Protein AF-A0A7J8LBF8-F1 (afdb_monomer_lite)

Radius of gyration: 20.51 Å; chains: 1; bounding box: 46×30×56 Å

InterPro domains:
  IPR002020 Citrate synthase [PTHR23118] (1-91)
  IPR036969 Citrate synthase superfamily [SSF48256] (2-89)

Secondary structure (DSSP, 8-state):
-HHHHHHHHHHHTT-TT----HHHHHHHHHHHHHHHTSSS-HHHHHHHHHTTHHHHHHHHHHHHHHHHHHHHHHHTTPPPP---STTS----

Foldseek 3Di:
DVVLVVVQVVVVVVPVPSHCDPLNVVVVVVLCCQVVVVPDDPVVSVVCVVVPVVVVVVCVVVVVVVVVVVVVCVVVVPDDDDDDPVPDDDDD

Structure (mmCIF, N/CA/C/O backbone):
data_AF-A0A7J8LBF8-F1
#
_entry.id   AF-A0A7J8LBF8-F1
#
loop_
_atom_site.group_PDB
_atom_site.id
_atom_site.type_symbol
_atom_site.label_atom_id
_atom_site.label_alt_id
_atom_site.label_comp_id
_atom_site.label_asym_id
_atom_site.label_entity_id
_atom_site.label_seq_id
_atom_site.pdbx_PDB_ins_code
_atom_site.Cartn_x
_atom_site.Cartn_y
_atom_site.Cartn_z
_atom_site.occupancy
_atom_site.B_iso_or_equiv
_atom_site.auth_seq_id
_atom_site.auth_comp_id
_atom_site.auth_asym_id
_atom_site.auth_atom_id
_atom_site.pdbx_PDB_model_num
ATOM 1 N N . MET A 1 1 ? -8.504 -7.444 12.955 1.00 92.25 1 MET A N 1
ATOM 2 C CA . MET A 1 1 ? -8.649 -8.384 11.814 1.00 92.25 1 MET A CA 1
ATOM 3 C C . MET A 1 1 ? -10.062 -8.893 11.618 1.00 92.25 1 MET A C 1
ATOM 5 O O . MET A 1 1 ? -10.535 -8.867 10.490 1.00 92.25 1 MET A O 1
ATOM 9 N N . GLU A 1 2 ? -10.759 -9.331 12.668 1.00 95.88 2 GLU A N 1
ATOM 10 C CA . GLU A 1 2 ? -12.128 -9.865 12.542 1.00 95.88 2 GLU A CA 1
ATOM 11 C C . GLU A 1 2 ? -13.079 -8.895 11.828 1.00 95.88 2 GLU A C 1
ATOM 13 O O . GLU A 1 2 ? -13.788 -9.282 10.901 1.00 95.88 2 GLU A O 1
ATOM 18 N N . TYR A 1 3 ? -13.019 -7.610 12.190 1.00 96.88 3 TYR A N 1
ATOM 19 C CA . TYR A 1 3 ? -13.793 -6.563 11.525 1.00 96.88 3 TYR A CA 1
ATOM 20 C C . TYR A 1 3 ? -13.458 -6.438 10.028 1.00 96.88 3 TYR A C 1
ATOM 22 O O . TYR A 1 3 ? -14.358 -6.337 9.200 1.00 96.88 3 TYR A O 1
ATOM 30 N N . ALA A 1 4 ? -12.175 -6.504 9.658 1.00 97.25 4 ALA A N 1
ATOM 31 C CA . ALA A 1 4 ? -11.749 -6.410 8.262 1.00 97.25 4 ALA A CA 1
ATOM 32 C C . ALA A 1 4 ? -12.276 -7.583 7.415 1.00 97.25 4 ALA A C 1
ATOM 34 O O . ALA A 1 4 ? -12.735 -7.368 6.296 1.00 97.25 4 ALA A O 1
ATOM 35 N N . VAL A 1 5 ? -12.295 -8.802 7.967 1.00 97.06 5 VAL A N 1
ATOM 36 C CA . VAL A 1 5 ? -12.846 -9.997 7.295 1.00 97.06 5 VAL A CA 1
ATOM 37 C C . VAL A 1 5 ? -14.368 -9.909 7.134 1.00 97.06 5 VAL A C 1
ATOM 39 O O . VAL A 1 5 ? -14.919 -10.323 6.112 1.00 97.06 5 VAL A O 1
ATOM 42 N N . GLN A 1 6 ? -15.076 -9.333 8.109 1.00 97.88 6 GLN A N 1
ATOM 43 C CA . GLN A 1 6 ? -16.514 -9.074 7.975 1.00 97.88 6 GLN A CA 1
ATOM 44 C C . GLN A 1 6 ? -16.799 -8.061 6.858 1.00 97.88 6 GLN A C 1
ATOM 46 O O . GLN A 1 6 ? -17.713 -8.268 6.056 1.00 97.88 6 GLN A O 1
ATOM 51 N N . VAL A 1 7 ? -15.994 -6.996 6.767 1.00 97.81 7 VAL A N 1
ATOM 52 C CA . VAL A 1 7 ? -16.086 -6.014 5.678 1.00 97.81 7 VAL A CA 1
ATOM 53 C C . VAL A 1 7 ? -15.798 -6.672 4.331 1.00 97.81 7 VAL A C 1
ATOM 55 O O . VAL A 1 7 ? -16.573 -6.467 3.403 1.00 97.81 7 VAL A O 1
ATOM 58 N N . GLU A 1 8 ? -14.764 -7.510 4.232 1.00 97.75 8 GLU A N 1
ATOM 59 C CA . GLU A 1 8 ? -14.461 -8.275 3.016 1.00 97.75 8 GLU A CA 1
ATOM 60 C C . GLU A 1 8 ? -15.631 -9.177 2.600 1.00 97.75 8 GLU A C 1
ATOM 62 O O . GLU A 1 8 ? -16.049 -9.185 1.444 1.00 97.75 8 GLU A O 1
ATOM 67 N N . THR A 1 9 ? -16.223 -9.904 3.550 1.00 97.81 9 THR A N 1
ATOM 68 C CA . THR A 1 9 ? -17.389 -10.762 3.286 1.00 97.81 9 THR A CA 1
ATOM 69 C C . THR A 1 9 ? -18.540 -9.948 2.689 1.00 97.81 9 THR A C 1
ATOM 71 O O . THR A 1 9 ? -19.203 -10.378 1.741 1.00 97.81 9 THR A O 1
ATOM 74 N N . TYR A 1 10 ? -18.762 -8.738 3.206 1.00 98.00 10 TYR A N 1
ATOM 75 C CA . TYR A 1 10 ? -19.755 -7.822 2.662 1.00 98.00 10 TYR A CA 1
ATOM 76 C C . TYR A 1 10 ? -19.368 -7.282 1.277 1.00 98.00 10 TYR A C 1
ATOM 78 O O . TYR A 1 10 ? -20.216 -7.263 0.382 1.00 98.00 10 TYR A O 1
ATOM 86 N N . THR A 1 11 ? -18.122 -6.861 1.048 1.00 98.00 11 THR A N 1
ATOM 87 C CA . THR A 1 11 ? -17.693 -6.312 -0.252 1.00 98.00 11 THR A CA 1
ATOM 88 C C . THR A 1 11 ? -17.706 -7.364 -1.355 1.00 98.00 11 THR A C 1
ATOM 90 O O . THR A 1 11 ? -18.110 -7.059 -2.479 1.00 98.00 11 THR A O 1
ATOM 93 N N . LEU A 1 12 ? -17.393 -8.619 -1.030 1.00 98.00 12 LEU A N 1
ATOM 94 C CA . LEU A 1 12 ? -17.496 -9.750 -1.951 1.00 98.00 12 LEU A CA 1
ATOM 95 C C . LEU A 1 12 ? -18.936 -10.037 -2.394 1.00 98.00 12 LEU A C 1
ATOM 97 O O . LEU A 1 12 ? -19.140 -10.502 -3.512 1.00 98.00 12 LEU A O 1
ATOM 101 N N . SER A 1 13 ? -19.948 -9.671 -1.596 1.00 98.06 13 SER A N 1
ATOM 102 C CA . SER A 1 13 ? -21.352 -9.719 -2.042 1.00 98.06 13 SER A CA 1
ATOM 103 C C . SER A 1 13 ? -21.672 -8.722 -3.167 1.00 98.06 13 SER A C 1
ATOM 105 O O . SER A 1 13 ? -22.702 -8.849 -3.830 1.00 98.06 13 SER A O 1
ATOM 107 N N . LYS A 1 14 ? -20.817 -7.708 -3.374 1.00 97.81 14 LYS A N 1
ATOM 108 C CA . LYS A 1 14 ? -20.970 -6.679 -4.412 1.00 97.81 14 LYS A CA 1
ATOM 109 C C . LYS A 1 14 ? -20.154 -7.006 -5.655 1.00 97.81 14 LYS A C 1
ATOM 111 O O . LYS A 1 14 ? -20.672 -6.873 -6.760 1.00 97.81 14 LYS A O 1
ATOM 116 N N . ALA A 1 15 ? -18.899 -7.414 -5.479 1.00 97.62 15 ALA A N 1
ATOM 117 C CA . ALA A 1 15 ? -18.048 -7.873 -6.568 1.00 97.62 15 ALA A CA 1
ATOM 118 C C . ALA A 1 15 ? -16.894 -8.746 -6.057 1.00 97.62 15 ALA A C 1
ATOM 120 O O . ALA A 1 15 ? -16.249 -8.431 -5.058 1.00 97.62 15 ALA A O 1
ATOM 121 N N . ASN A 1 16 ? -16.585 -9.808 -6.804 1.00 95.94 16 ASN A N 1
ATOM 122 C CA . ASN A 1 16 ? -15.600 -10.825 -6.413 1.00 95.94 16 ASN A CA 1
ATOM 123 C C . ASN A 1 16 ? -14.152 -10.310 -6.332 1.00 95.94 16 ASN A C 1
ATOM 125 O O . ASN A 1 16 ? -13.295 -10.981 -5.769 1.00 95.94 16 ASN A O 1
ATOM 129 N N . ASN A 1 17 ? -13.853 -9.154 -6.927 1.00 96.12 17 ASN A N 1
ATOM 130 C CA . ASN A 1 17 ? -12.521 -8.549 -6.920 1.00 96.12 17 ASN A CA 1
ATOM 131 C C . ASN A 1 17 ? -12.299 -7.577 -5.751 1.00 96.12 17 ASN A C 1
ATOM 133 O O . ASN A 1 17 ? -11.192 -7.067 -5.599 1.00 96.12 17 ASN A O 1
ATOM 137 N N . LEU A 1 18 ? -13.320 -7.311 -4.931 1.00 96.88 18 LEU A N 1
ATOM 138 C CA . LEU A 1 18 ? -13.225 -6.438 -3.758 1.00 96.88 18 LEU A CA 1
ATOM 139 C C . LEU A 1 18 ? -12.762 -7.223 -2.523 1.00 96.88 18 LEU A C 1
ATOM 141 O O . LEU A 1 18 ? -13.410 -7.191 -1.476 1.00 96.88 18 LEU A O 1
ATOM 145 N N . VAL A 1 19 ? -11.660 -7.952 -2.685 1.00 97.31 19 VAL A N 1
ATOM 146 C CA . VAL A 1 19 ? -10.980 -8.702 -1.620 1.00 97.31 19 VAL A CA 1
ATOM 147 C C . VAL A 1 19 ? -10.186 -7.764 -0.711 1.00 97.31 19 VAL A C 1
ATOM 149 O O . VAL A 1 19 ? -9.768 -6.678 -1.128 1.00 97.31 19 VAL A O 1
ATOM 152 N N . LEU A 1 20 ? -9.918 -8.201 0.518 1.00 97.44 20 LEU A N 1
ATOM 153 C CA . LEU A 1 20 ? -8.965 -7.549 1.406 1.00 97.44 20 LEU A CA 1
ATOM 154 C C . LEU A 1 20 ? -7.558 -7.722 0.824 1.00 97.44 20 LEU A C 1
ATOM 156 O O . LEU A 1 20 ? -6.986 -8.812 0.823 1.00 97.44 20 LEU A O 1
ATOM 160 N N . ASN A 1 21 ? -6.999 -6.637 0.294 1.00 97.19 21 ASN A N 1
ATOM 161 C CA . ASN A 1 21 ? -5.656 -6.666 -0.271 1.00 97.19 21 ASN A CA 1
ATOM 162 C C . ASN A 1 21 ? -4.577 -6.783 0.824 1.00 97.19 21 ASN A C 1
ATOM 164 O O . ASN A 1 21 ? -4.835 -6.648 2.023 1.00 97.19 21 ASN A O 1
ATOM 168 N N . VAL A 1 22 ? -3.338 -7.025 0.393 1.00 95.81 22 VAL A N 1
ATOM 169 C CA . VAL A 1 22 ? -2.203 -7.201 1.307 1.00 95.81 22 VAL A CA 1
ATOM 170 C C . VAL A 1 22 ? -1.939 -5.959 2.163 1.00 95.81 22 VAL A C 1
ATOM 172 O O . VAL A 1 22 ? -1.629 -6.101 3.341 1.00 95.81 22 VAL A O 1
ATOM 175 N N . ASP A 1 23 ? -2.126 -4.755 1.618 1.00 95.25 23 ASP A N 1
ATOM 176 C CA . ASP A 1 23 ? -1.934 -3.503 2.357 1.00 95.25 23 ASP A CA 1
ATOM 177 C C . ASP A 1 23 ? -2.955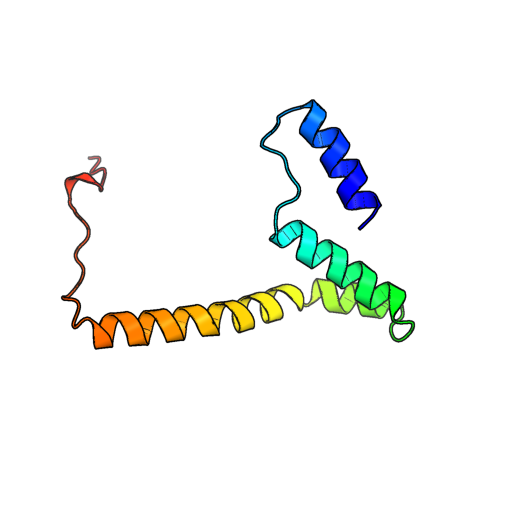 -3.367 3.497 1.00 95.25 23 ASP A C 1
ATOM 179 O O . ASP A 1 23 ? -2.595 -3.087 4.642 1.00 95.25 23 ASP A O 1
ATOM 183 N N . GLY A 1 24 ? -4.230 -3.642 3.207 1.00 95.38 24 GLY A N 1
ATOM 184 C CA . GLY A 1 24 ? -5.315 -3.633 4.184 1.00 95.38 24 GLY A CA 1
ATOM 185 C C . GLY A 1 24 ? -5.155 -4.715 5.250 1.00 95.38 24 GLY A C 1
ATOM 186 O O . GLY A 1 24 ? -5.418 -4.460 6.429 1.00 95.38 24 GLY A O 1
ATOM 187 N N . ALA A 1 25 ? -4.672 -5.900 4.865 1.00 96.50 25 ALA A N 1
ATOM 188 C CA . ALA A 1 25 ? -4.358 -6.978 5.796 1.00 96.50 25 ALA A CA 1
ATOM 189 C C . ALA A 1 25 ? -3.194 -6.608 6.729 1.00 96.50 25 ALA A C 1
ATOM 191 O O . ALA A 1 25 ? -3.320 -6.767 7.942 1.00 96.50 25 ALA A O 1
ATOM 192 N N . ILE A 1 26 ? -2.091 -6.067 6.192 1.00 95.69 26 ILE A N 1
ATOM 193 C CA . ILE A 1 26 ? -0.939 -5.616 6.988 1.00 95.69 26 ILE A CA 1
ATOM 194 C C . ILE A 1 26 ? -1.374 -4.535 7.975 1.00 95.69 26 ILE A C 1
ATOM 196 O O . ILE A 1 26 ? -1.093 -4.670 9.162 1.00 95.69 26 ILE A O 1
ATOM 200 N N . GLY A 1 27 ? -2.092 -3.503 7.521 1.00 95.19 27 GLY A N 1
ATOM 201 C CA . GLY A 1 27 ? -2.551 -2.423 8.398 1.00 95.19 27 GLY A CA 1
ATOM 202 C C . GLY A 1 27 ? -3.448 -2.930 9.529 1.00 95.19 27 GLY A C 1
ATOM 203 O O . GLY A 1 27 ? -3.222 -2.610 10.694 1.00 95.19 27 GLY A O 1
ATOM 204 N N . SER A 1 28 ? -4.415 -3.789 9.203 1.00 95.94 28 SER A N 1
ATOM 205 C CA . SER A 1 28 ? -5.338 -4.364 10.189 1.00 95.94 28 SER A CA 1
ATOM 206 C C . SER A 1 28 ? -4.634 -5.278 11.201 1.00 95.94 28 SER A C 1
ATOM 208 O O . SER A 1 28 ? -4.938 -5.217 12.390 1.00 95.94 28 SER A O 1
ATOM 210 N N . LEU A 1 29 ? -3.674 -6.100 10.761 1.00 96.12 29 LEU A N 1
ATOM 211 C CA . LEU A 1 29 ? -2.868 -6.954 11.643 1.00 96.12 29 LEU A CA 1
ATOM 212 C C . LEU A 1 29 ? -1.932 -6.142 12.541 1.00 96.12 29 LEU A C 1
ATOM 214 O O . LEU A 1 29 ? -1.723 -6.510 13.692 1.00 96.12 29 LEU A O 1
ATOM 218 N N . PHE A 1 30 ? -1.358 -5.051 12.033 1.00 94.69 30 PHE A N 1
ATOM 219 C CA . PHE A 1 30 ? -0.449 -4.216 12.817 1.00 94.69 30 PHE A CA 1
ATOM 220 C C . PHE A 1 30 ? -1.186 -3.484 13.942 1.00 94.69 30 PHE A C 1
ATOM 222 O O . PHE A 1 30 ? -0.670 -3.387 15.052 1.00 94.69 30 PHE A O 1
ATOM 229 N N . LEU A 1 31 ? -2.413 -3.022 13.682 1.00 94.06 31 LEU A N 1
ATOM 230 C CA . LEU A 1 31 ? -3.281 -2.456 14.715 1.00 94.06 31 LEU A CA 1
ATOM 231 C C . LEU A 1 31 ? -3.641 -3.496 15.781 1.00 94.06 31 LEU A C 1
ATOM 233 O O . LEU A 1 31 ? -3.515 -3.211 16.971 1.00 94.06 31 LEU A O 1
ATOM 237 N N . ASP A 1 32 ? -4.021 -4.709 15.365 1.00 95.19 32 ASP A N 1
ATOM 238 C CA . ASP A 1 32 ? -4.282 -5.814 16.294 1.00 95.19 32 ASP A CA 1
ATOM 239 C C . ASP A 1 32 ? -3.038 -6.153 17.132 1.00 95.19 32 ASP A C 1
ATOM 241 O O . ASP A 1 32 ? -3.157 -6.410 18.327 1.00 95.19 32 ASP A O 1
ATOM 245 N N . LEU A 1 33 ? -1.843 -6.130 16.530 1.00 94.56 33 LEU A N 1
ATOM 246 C CA . LEU A 1 33 ? -0.577 -6.370 17.223 1.00 94.56 33 LEU A CA 1
ATOM 247 C C . LEU A 1 33 ? -0.315 -5.305 18.292 1.00 94.56 33 LEU A C 1
ATOM 249 O O . LEU A 1 33 ? 0.009 -5.647 19.427 1.00 94.56 33 LEU A O 1
ATOM 253 N N . LEU A 1 34 ? -0.458 -4.024 17.946 1.00 93.88 34 LEU A N 1
ATOM 254 C CA . LEU A 1 34 ? -0.241 -2.921 18.882 1.00 93.88 34 LEU A CA 1
ATOM 255 C C . LEU A 1 34 ? -1.236 -2.989 20.046 1.00 93.88 34 LEU A C 1
ATOM 257 O O . LEU A 1 34 ? -0.818 -2.965 21.204 1.00 93.88 34 LEU A O 1
ATOM 261 N N . ALA A 1 35 ? -2.525 -3.167 19.750 1.00 92.88 35 ALA A N 1
ATOM 262 C CA . ALA A 1 35 ? -3.576 -3.266 20.759 1.00 92.88 35 ALA A CA 1
ATOM 263 C C . ALA A 1 35 ? -3.459 -4.539 21.618 1.00 92.88 35 ALA A C 1
ATOM 265 O O . ALA A 1 35 ? -3.669 -4.497 22.828 1.00 92.88 35 ALA A O 1
ATOM 266 N N . GLY A 1 36 ? -3.093 -5.668 21.007 1.00 93.12 36 GLY A N 1
ATOM 267 C CA . GLY A 1 36 ? -2.939 -6.962 21.672 1.00 93.12 36 GLY A CA 1
ATOM 268 C C . GLY A 1 36 ? -1.642 -7.112 22.469 1.00 93.12 36 GLY A C 1
ATOM 269 O O . GLY A 1 36 ? -1.558 -7.990 23.324 1.00 93.12 36 GLY A O 1
ATOM 270 N N . SER A 1 37 ? -0.640 -6.259 22.230 1.00 92.69 37 SER A N 1
ATOM 271 C CA . SER A 1 37 ? 0.646 -6.305 22.941 1.00 92.69 37 SER A CA 1
ATOM 272 C C . SER A 1 37 ? 0.539 -5.950 24.428 1.00 92.69 37 SER A C 1
ATOM 274 O O . SER A 1 37 ? 1.402 -6.337 25.212 1.00 92.69 37 SER A O 1
ATOM 276 N N . GLY A 1 38 ? -0.485 -5.180 24.819 1.00 91.00 38 GLY A N 1
ATOM 277 C CA . GLY A 1 38 ? -0.622 -4.623 26.169 1.00 91.00 38 GLY A CA 1
ATOM 278 C C . GLY A 1 38 ? 0.467 -3.612 26.555 1.00 91.00 38 GLY A C 1
ATOM 279 O O . GLY A 1 38 ? 0.515 -3.190 27.707 1.00 91.00 38 GLY A O 1
ATOM 280 N N . MET A 1 39 ? 1.343 -3.232 25.617 1.00 93.94 39 MET A N 1
ATOM 281 C CA . MET A 1 39 ? 2.469 -2.322 25.852 1.00 93.94 39 MET A CA 1
ATOM 282 C C . MET A 1 39 ? 2.134 -0.854 25.575 1.00 93.94 39 MET A C 1
ATOM 284 O O . MET A 1 39 ? 2.874 0.018 26.017 1.00 93.94 39 MET A O 1
ATOM 288 N N . PHE A 1 40 ? 1.044 -0.592 24.851 1.00 94.25 40 PHE A N 1
ATOM 289 C CA . PHE A 1 40 ? 0.652 0.742 24.405 1.00 94.25 40 PHE A CA 1
ATOM 290 C C . PHE A 1 40 ? -0.777 1.056 24.848 1.00 94.25 40 PHE A C 1
ATOM 292 O O . PHE A 1 40 ? -1.675 0.213 24.771 1.00 94.25 40 PHE A O 1
ATOM 299 N N . SER A 1 41 ? -0.993 2.286 25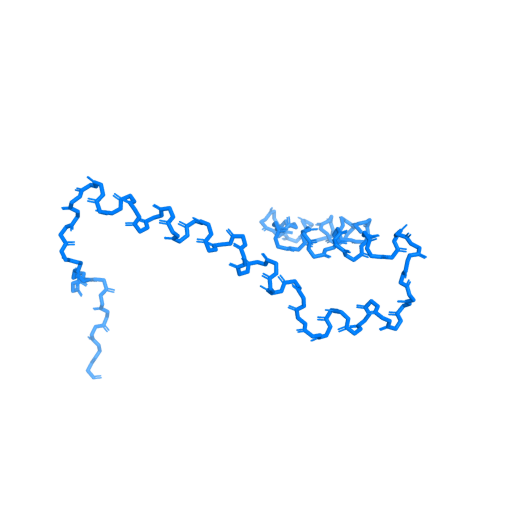.295 1.00 95.31 41 SER A N 1
ATOM 300 C CA . SER A 1 41 ? -2.317 2.871 25.472 1.00 95.31 41 SER A CA 1
ATOM 301 C C . SER A 1 41 ? -2.968 3.158 24.120 1.00 95.31 41 SER A C 1
ATOM 303 O O . SER A 1 41 ? -2.306 3.260 23.089 1.00 95.31 41 SER A O 1
ATOM 305 N N . LYS A 1 42 ? -4.291 3.334 24.114 1.00 93.69 42 LYS A N 1
ATOM 306 C CA . LYS A 1 42 ? -5.021 3.653 22.882 1.00 93.69 42 LYS A CA 1
ATOM 307 C C . LYS A 1 42 ? -4.520 4.952 22.237 1.00 93.69 42 LYS A C 1
ATOM 309 O O . LYS A 1 42 ? -4.365 5.000 21.026 1.00 93.69 42 LYS A O 1
ATOM 314 N N . GLN A 1 43 ? -4.227 5.962 23.054 1.00 95.69 43 GLN A N 1
ATOM 315 C CA . GLN A 1 43 ? -3.706 7.251 22.608 1.00 95.69 43 GLN A CA 1
ATOM 316 C C . GLN A 1 43 ? -2.344 7.104 21.920 1.00 95.69 43 GLN A C 1
ATOM 318 O O . GLN A 1 43 ? -2.154 7.652 20.842 1.00 95.69 43 GLN A O 1
ATOM 323 N N . GLU A 1 44 ? -1.429 6.312 22.487 1.00 95.12 44 GLU A N 1
ATOM 324 C CA . GLU A 1 44 ? -0.121 6.051 21.867 1.00 95.12 44 GLU A CA 1
ATOM 325 C C . GLU A 1 44 ? -0.258 5.301 20.537 1.00 95.12 44 GLU A C 1
ATOM 327 O O . GLU A 1 44 ? 0.466 5.585 19.587 1.00 95.12 44 GLU A O 1
ATOM 332 N N . ILE A 1 45 ? -1.196 4.353 20.443 1.00 95.06 45 ILE A N 1
ATOM 333 C CA . ILE A 1 45 ? -1.468 3.638 19.188 1.00 95.06 45 ILE A CA 1
ATOM 334 C C . ILE A 1 45 ? -1.989 4.609 18.124 1.00 95.06 45 ILE A C 1
ATOM 336 O O . ILE A 1 45 ? -1.505 4.576 16.992 1.00 95.06 45 ILE A O 1
ATOM 340 N N . ASP A 1 46 ? -2.938 5.475 18.482 1.00 94.75 46 ASP A N 1
ATOM 341 C CA . ASP A 1 46 ? -3.488 6.485 17.574 1.00 94.75 46 ASP A CA 1
ATOM 342 C C . ASP A 1 46 ? -2.379 7.443 17.085 1.00 94.75 46 ASP A C 1
ATOM 344 O O . ASP A 1 46 ? -2.264 7.681 15.882 1.00 94.75 46 ASP A O 1
ATOM 348 N N . GLU A 1 47 ? -1.487 7.891 17.978 1.00 96.06 47 GLU A N 1
ATOM 349 C CA . GLU A 1 47 ? -0.319 8.713 17.624 1.00 96.06 47 GLU A CA 1
ATOM 350 C C . GLU A 1 47 ? 0.650 7.983 16.677 1.00 96.06 47 GLU A C 1
ATOM 352 O O . GLU A 1 47 ? 1.075 8.555 15.673 1.00 96.06 47 GLU A O 1
ATOM 357 N N . ILE A 1 48 ? 0.981 6.709 16.938 1.00 93.19 48 ILE A N 1
ATOM 358 C CA . ILE A 1 48 ? 1.857 5.886 16.076 1.00 93.19 48 ILE A CA 1
ATOM 359 C C . ILE A 1 48 ? 1.291 5.777 14.652 1.00 93.19 48 ILE A C 1
ATOM 361 O O . ILE A 1 48 ? 2.037 5.797 13.664 1.00 93.19 48 ILE A O 1
ATOM 365 N N . VAL A 1 49 ? -0.027 5.641 14.533 1.00 93.12 49 VAL A N 1
ATOM 366 C CA . VAL A 1 49 ? -0.707 5.575 13.237 1.00 93.12 49 VAL A CA 1
ATOM 367 C C . VAL A 1 49 ? -0.677 6.940 12.552 1.00 93.12 49 VAL A C 1
ATOM 369 O O . VAL A 1 49 ? -0.342 7.009 11.367 1.00 93.12 49 VAL A O 1
ATOM 372 N N . GLU A 1 50 ? -0.960 8.018 13.284 1.00 94.75 50 GLU A N 1
ATOM 373 C CA . GLU A 1 50 ? -1.016 9.386 12.759 1.00 94.75 50 GLU A CA 1
ATOM 374 C C . GLU A 1 50 ? 0.336 9.873 12.223 1.00 94.75 50 GLU A C 1
ATOM 376 O O . GLU A 1 50 ? 0.397 10.444 11.133 1.00 94.75 50 GLU A O 1
ATOM 381 N N . ILE A 1 51 ? 1.444 9.568 12.909 1.00 95.19 51 ILE A N 1
ATOM 382 C CA . ILE A 1 51 ? 2.793 9.912 12.423 1.00 95.19 51 ILE A CA 1
ATOM 383 C C . ILE A 1 51 ? 3.193 9.134 11.157 1.00 95.19 51 ILE A C 1
ATOM 385 O O . ILE A 1 51 ? 4.235 9.408 10.559 1.00 95.19 51 ILE A O 1
ATOM 389 N N . GLY A 1 52 ? 2.393 8.150 10.737 1.00 92.06 52 GLY A N 1
ATOM 390 C CA . GLY A 1 52 ? 2.618 7.385 9.517 1.00 92.06 52 GLY A CA 1
ATOM 391 C C . GLY A 1 52 ? 3.647 6.268 9.671 1.00 92.06 52 GLY A C 1
ATOM 392 O O . GLY A 1 52 ? 4.361 5.964 8.714 1.00 92.06 52 GLY A O 1
ATOM 393 N N . TYR A 1 53 ? 3.728 5.620 10.837 1.00 92.25 53 TYR A N 1
ATOM 394 C CA . TYR A 1 53 ? 4.681 4.528 11.083 1.00 92.25 53 TYR A CA 1
ATOM 395 C C . TYR A 1 53 ? 4.592 3.398 10.037 1.00 92.25 53 TYR A C 1
ATOM 397 O O . TYR A 1 53 ? 5.616 2.898 9.563 1.00 92.25 53 TYR A O 1
ATOM 405 N N . LEU A 1 54 ? 3.377 3.048 9.595 1.00 91.94 54 LEU A N 1
ATOM 406 C CA . LEU A 1 54 ? 3.159 2.043 8.543 1.00 91.94 54 LEU A CA 1
ATOM 407 C C . LEU A 1 54 ? 3.771 2.441 7.190 1.00 91.94 54 LEU A C 1
ATOM 409 O O . LEU A 1 54 ? 4.247 1.571 6.458 1.00 91.94 54 LEU A O 1
ATOM 413 N N . ASN A 1 55 ? 3.848 3.740 6.882 1.00 94.25 55 ASN A N 1
ATOM 414 C CA . ASN A 1 55 ? 4.540 4.217 5.682 1.00 94.25 55 ASN A CA 1
ATOM 415 C C . ASN A 1 55 ? 6.044 3.936 5.784 1.00 94.25 55 ASN A C 1
ATOM 417 O O . ASN A 1 55 ? 6.653 3.472 4.822 1.00 94.25 55 ASN A O 1
ATOM 421 N N . GLY A 1 56 ? 6.638 4.158 6.961 1.00 93.88 56 GLY A N 1
ATOM 422 C CA . GLY A 1 56 ? 8.045 3.847 7.225 1.00 93.88 56 GLY A CA 1
ATOM 423 C C . GLY A 1 56 ? 8.356 2.358 7.056 1.00 93.88 56 GLY A C 1
ATOM 424 O O . GLY A 1 56 ? 9.332 2.000 6.392 1.00 93.88 56 GLY A O 1
ATOM 425 N N . LEU A 1 57 ? 7.484 1.489 7.578 1.00 93.50 57 LEU A N 1
ATOM 426 C CA . LEU A 1 57 ? 7.596 0.040 7.403 1.00 93.50 57 LEU A CA 1
ATOM 427 C C . LEU A 1 57 ? 7.573 -0.357 5.918 1.00 93.50 57 LEU A C 1
ATOM 429 O O . LEU A 1 57 ? 8.421 -1.130 5.464 1.00 93.50 57 LEU A O 1
ATOM 433 N N . PHE A 1 58 ? 6.640 0.205 5.146 1.00 95.19 58 PHE A N 1
ATOM 434 C CA . PHE A 1 58 ? 6.533 -0.061 3.713 1.00 95.19 58 PHE A CA 1
ATOM 435 C C . PHE A 1 58 ? 7.769 0.419 2.940 1.00 95.19 58 PHE A C 1
ATOM 437 O O . PHE A 1 58 ? 8.327 -0.333 2.138 1.00 95.19 58 PHE A O 1
ATOM 444 N N . VAL A 1 59 ? 8.245 1.639 3.206 1.00 97.25 59 VAL A N 1
A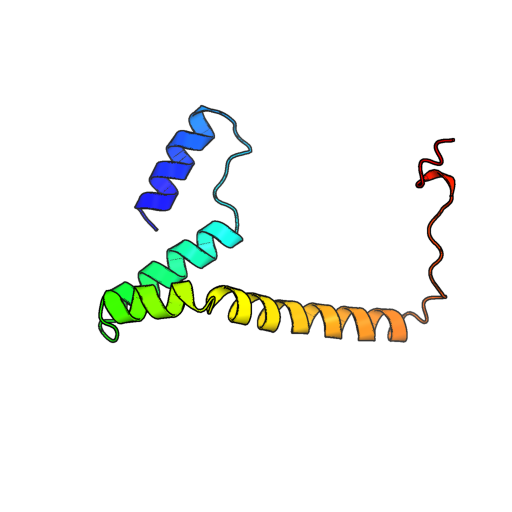TOM 445 C CA . VAL A 1 59 ? 9.447 2.203 2.567 1.00 97.25 59 VAL A CA 1
ATOM 446 C C . VAL A 1 59 ? 10.669 1.324 2.827 1.00 97.25 59 VAL A C 1
ATOM 448 O O . VAL A 1 59 ? 11.418 1.026 1.892 1.00 97.25 59 VAL A O 1
ATOM 451 N N . LEU A 1 60 ? 10.852 0.854 4.063 1.00 96.88 60 LEU A N 1
ATOM 452 C CA . LEU A 1 60 ? 11.960 -0.030 4.423 1.00 96.88 60 LEU A CA 1
ATOM 453 C C . LEU A 1 60 ? 11.901 -1.348 3.638 1.00 96.88 60 LEU A C 1
ATOM 455 O O . LEU A 1 60 ? 12.874 -1.725 2.984 1.00 96.88 60 LEU A O 1
ATOM 459 N N . ALA A 1 61 ? 10.749 -2.021 3.652 1.00 95.50 61 ALA A N 1
ATOM 460 C CA . ALA A 1 61 ? 10.571 -3.295 2.960 1.00 95.50 61 ALA A CA 1
ATOM 461 C C . ALA A 1 61 ? 10.772 -3.157 1.440 1.00 95.50 61 ALA A C 1
ATOM 463 O O . ALA A 1 61 ? 11.474 -3.957 0.816 1.00 95.50 61 ALA A O 1
ATOM 464 N N . ARG A 1 62 ? 10.206 -2.112 0.822 1.00 97.00 62 ARG A N 1
ATOM 465 C CA . ARG A 1 62 ? 10.333 -1.869 -0.624 1.00 97.00 62 ARG A CA 1
ATOM 466 C C . ARG A 1 62 ? 11.747 -1.477 -1.039 1.00 97.00 62 ARG A C 1
ATOM 468 O O . ARG A 1 62 ? 12.154 -1.832 -2.145 1.00 97.00 62 ARG A O 1
ATOM 475 N N . SER A 1 63 ? 12.516 -0.831 -0.162 1.00 98.31 63 SER A N 1
ATOM 476 C CA . SER A 1 63 ? 13.916 -0.474 -0.431 1.00 98.31 63 SER A CA 1
ATOM 477 C C . SER A 1 63 ? 14.787 -1.698 -0.718 1.00 98.31 63 SER A C 1
ATOM 479 O O . SER A 1 63 ? 15.634 -1.641 -1.606 1.00 98.31 63 SER A O 1
ATOM 481 N N . ILE A 1 64 ? 14.525 -2.836 -0.064 1.00 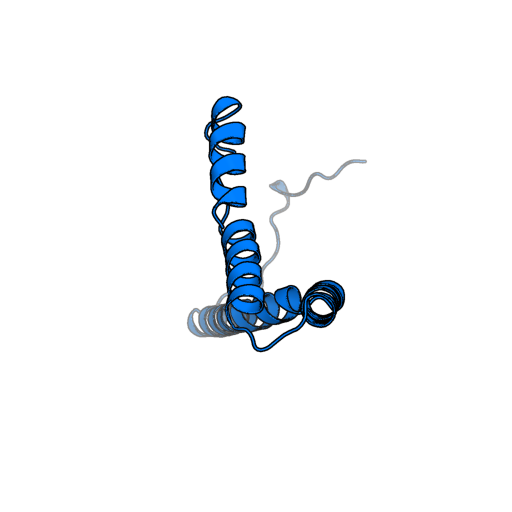98.31 64 ILE A N 1
ATOM 482 C CA . ILE A 1 64 ? 15.216 -4.106 -0.349 1.00 98.31 64 ILE A CA 1
ATOM 483 C C . ILE A 1 64 ? 15.009 -4.512 -1.816 1.00 98.31 64 ILE A C 1
ATOM 485 O O . ILE A 1 64 ? 15.968 -4.824 -2.524 1.00 98.31 64 ILE A O 1
ATOM 489 N N . GLY A 1 65 ? 13.765 -4.449 -2.299 1.00 97.81 65 GLY A N 1
ATOM 490 C CA . GLY A 1 65 ? 13.429 -4.752 -3.691 1.00 97.81 65 GLY A CA 1
ATOM 491 C C . GLY A 1 65 ? 14.032 -3.754 -4.683 1.00 97.81 65 GLY A C 1
ATOM 492 O O . GLY A 1 65 ? 14.553 -4.163 -5.718 1.00 97.81 65 GLY A O 1
ATOM 493 N N . LEU A 1 66 ? 14.022 -2.456 -4.361 1.00 98.50 66 LEU A N 1
ATOM 494 C CA . LEU A 1 66 ? 14.635 -1.410 -5.194 1.00 98.50 66 LEU A CA 1
ATOM 495 C C . LEU A 1 66 ? 16.149 -1.617 -5.353 1.00 98.50 66 LEU A C 1
ATOM 497 O O . LEU A 1 66 ? 16.677 -1.530 -6.466 1.00 98.50 66 LEU A O 1
ATOM 501 N N . ILE A 1 67 ? 16.845 -1.944 -4.262 1.00 98.56 67 ILE A N 1
ATOM 502 C CA . ILE A 1 67 ? 18.274 -2.283 -4.284 1.00 98.56 67 ILE A CA 1
ATOM 503 C C . ILE A 1 67 ? 18.503 -3.545 -5.125 1.00 98.56 67 ILE A C 1
ATOM 505 O O . ILE A 1 67 ? 19.374 -3.553 -5.997 1.00 98.56 67 ILE A O 1
ATOM 509 N N . GLY A 1 68 ? 17.684 -4.581 -4.923 1.00 98.50 68 GLY A N 1
ATOM 510 C CA . GLY A 1 68 ? 17.732 -5.819 -5.702 1.00 98.50 68 GLY A CA 1
ATOM 511 C C . GLY A 1 68 ? 17.592 -5.576 -7.206 1.00 98.50 68 GLY A C 1
ATOM 512 O O . GLY A 1 68 ? 18.451 -6.004 -7.976 1.00 98.50 68 GLY A O 1
ATOM 513 N N . HIS A 1 69 ? 16.575 -4.820 -7.629 1.00 98.44 69 HIS A N 1
ATOM 514 C CA . HIS A 1 69 ? 16.389 -4.453 -9.035 1.00 98.44 69 HIS A CA 1
ATOM 515 C C . HIS A 1 69 ? 17.563 -3.637 -9.578 1.00 98.44 69 HIS A C 1
ATOM 517 O O . HIS A 1 69 ? 18.008 -3.882 -10.695 1.00 98.44 69 HIS A O 1
ATOM 523 N N . THR A 1 70 ? 18.123 -2.720 -8.788 1.00 98.19 70 THR A N 1
ATOM 524 C CA . THR A 1 70 ? 19.293 -1.934 -9.204 1.00 98.19 70 THR A CA 1
ATOM 525 C C . THR A 1 70 ? 20.494 -2.832 -9.515 1.00 98.19 70 THR A C 1
ATOM 527 O O . THR A 1 70 ? 21.162 -2.650 -10.536 1.00 98.19 70 THR A O 1
ATOM 530 N N . PHE A 1 71 ? 20.776 -3.825 -8.668 1.00 98.38 71 PHE A N 1
ATOM 531 C CA . PHE A 1 71 ? 21.853 -4.784 -8.925 1.00 98.38 71 PHE A CA 1
ATOM 532 C C . PHE A 1 71 ? 21.540 -5.729 -10.078 1.00 98.38 71 PHE A C 1
ATOM 534 O O . PHE A 1 71 ? 22.441 -6.047 -10.854 1.00 98.38 71 PHE A O 1
ATOM 541 N N . ASP A 1 72 ? 20.284 -6.132 -10.234 1.00 98.44 72 ASP A N 1
ATOM 542 C CA . ASP A 1 72 ? 19.870 -6.996 -11.333 1.00 98.44 72 ASP A CA 1
ATOM 543 C C . ASP A 1 72 ? 20.067 -6.320 -12.699 1.00 98.44 72 ASP A C 1
ATOM 545 O O . ASP A 1 72 ? 20.683 -6.897 -13.595 1.00 98.44 72 ASP A O 1
ATOM 549 N N . GLN A 1 73 ? 19.683 -5.047 -12.833 1.00 98.38 73 GLN A N 1
ATOM 550 C CA . GLN A 1 73 ? 19.906 -4.267 -14.058 1.00 98.38 73 GLN A CA 1
ATOM 551 C C . GLN A 1 73 ? 21.401 -4.136 -14.398 1.00 98.38 73 GLN A C 1
ATOM 553 O O . GLN A 1 73 ? 21.792 -4.289 -15.559 1.00 98.38 73 GLN A O 1
ATOM 558 N N . LYS A 1 74 ? 22.259 -3.926 -13.385 1.00 97.50 74 LYS A N 1
ATOM 559 C CA . LYS A 1 74 ? 23.724 -3.903 -13.563 1.00 97.50 74 LYS A CA 1
ATOM 560 C C . LYS A 1 74 ? 24.272 -5.265 -13.985 1.00 97.50 74 LYS A C 1
ATOM 562 O O . LYS A 1 74 ? 25.093 -5.331 -14.898 1.00 97.50 74 LYS A O 1
ATOM 567 N N . ARG A 1 75 ? 23.816 -6.349 -13.347 1.00 98.31 75 ARG A N 1
ATOM 568 C CA . ARG A 1 75 ? 24.209 -7.731 -13.667 1.00 98.31 75 ARG A CA 1
ATOM 569 C C . ARG A 1 75 ? 23.856 -8.091 -15.110 1.00 98.31 75 ARG A C 1
ATOM 571 O O . ARG A 1 75 ? 24.675 -8.690 -15.800 1.00 98.31 75 ARG A O 1
ATOM 578 N N . LEU A 1 76 ? 22.666 -7.698 -15.559 1.00 98.31 76 LEU A N 1
ATOM 579 C CA . LEU A 1 76 ? 22.160 -7.943 -16.911 1.00 98.31 76 LEU A CA 1
ATOM 580 C C . LEU A 1 76 ? 22.725 -6.978 -17.968 1.00 98.31 76 LEU A C 1
ATOM 582 O O . LEU A 1 76 ? 22.452 -7.170 -19.149 1.00 98.31 76 LEU A O 1
ATOM 586 N N . LYS A 1 77 ? 23.515 -5.968 -17.568 1.00 97.69 77 LYS A N 1
ATOM 587 C CA . LYS A 1 77 ? 24.093 -4.940 -18.457 1.00 97.69 77 LYS A CA 1
ATOM 588 C C . LYS A 1 77 ? 23.036 -4.264 -19.341 1.00 97.69 77 LYS A C 1
ATOM 590 O O . LYS A 1 77 ? 23.246 -4.078 -20.539 1.00 97.69 77 LYS A O 1
ATOM 595 N N . GLN A 1 78 ? 21.894 -3.931 -18.746 1.00 97.50 78 GLN A N 1
ATOM 596 C CA . GLN A 1 78 ? 20.758 -3.366 -19.473 1.00 97.50 78 GLN A CA 1
ATOM 597 C C . GLN A 1 78 ? 21.111 -1.991 -20.074 1.00 97.50 78 GLN A C 1
ATOM 599 O O . GLN A 1 78 ? 21.811 -1.204 -19.426 1.00 97.50 78 GLN A O 1
ATOM 604 N N . PRO A 1 79 ? 20.677 -1.701 -21.316 1.00 97.56 79 PRO A N 1
ATOM 605 C CA . PRO A 1 79 ? 20.953 -0.431 -21.977 1.00 97.56 79 PRO A CA 1
ATOM 606 C C . PRO A 1 79 ? 20.113 0.707 -21.380 1.00 97.56 79 PRO A C 1
ATOM 608 O O . PRO A 1 79 ? 19.214 0.494 -20.567 1.00 97.56 79 PRO A O 1
ATOM 611 N N . LEU A 1 80 ? 20.390 1.940 -21.814 1.00 97.75 80 LEU A N 1
ATOM 612 C CA . LEU A 1 80 ? 19.588 3.098 -21.429 1.00 97.75 80 LEU A CA 1
ATOM 613 C C . LEU A 1 80 ? 18.144 2.945 -21.928 1.00 97.75 80 LEU A C 1
ATOM 615 O O . LEU A 1 80 ? 17.908 2.717 -23.115 1.00 97.75 80 LEU A O 1
ATOM 619 N N . TYR A 1 81 ? 17.185 3.116 -21.021 1.00 97.62 81 TYR A N 1
ATOM 620 C CA . TYR A 1 81 ? 15.768 3.052 -21.350 1.00 97.62 81 TYR A CA 1
ATOM 621 C C . TYR A 1 81 ? 15.287 4.333 -22.044 1.00 97.62 81 TYR A C 1
ATOM 623 O O . TYR A 1 81 ? 15.532 5.442 -21.566 1.00 97.62 81 TYR A O 1
ATOM 631 N N . ARG A 1 82 ? 14.544 4.172 -23.144 1.00 97.94 82 ARG A N 1
ATOM 632 C CA . ARG A 1 82 ? 13.758 5.226 -23.795 1.00 97.94 82 ARG A CA 1
ATOM 633 C C . ARG A 1 82 ? 12.339 4.707 -23.985 1.00 97.94 82 ARG A C 1
ATOM 635 O O . ARG A 1 82 ? 12.161 3.640 -24.564 1.00 97.94 82 ARG A O 1
ATOM 642 N N . HIS A 1 83 ? 11.357 5.456 -23.494 1.00 97.94 83 HIS A N 1
ATOM 643 C CA . HIS A 1 83 ? 9.959 5.052 -23.593 1.00 97.94 83 HIS A CA 1
ATOM 644 C C . HIS A 1 83 ? 9.485 5.084 -25.064 1.00 97.94 83 HIS A C 1
ATOM 646 O O . HIS A 1 83 ? 9.841 6.038 -25.771 1.00 97.94 83 HIS A O 1
ATOM 652 N N . PRO A 1 84 ? 8.741 4.066 -25.538 1.00 97.12 84 PRO A N 1
ATOM 653 C CA . PRO A 1 84 ? 8.223 4.025 -26.904 1.00 97.12 84 PRO A CA 1
ATOM 654 C C . PRO A 1 84 ? 7.274 5.192 -27.192 1.00 97.12 84 PRO A C 1
ATOM 656 O O . PRO A 1 84 ? 6.593 5.691 -26.298 1.00 97.12 84 PRO A O 1
ATOM 659 N N . TRP A 1 85 ? 7.250 5.664 -28.437 1.00 95.81 85 TRP A N 1
ATOM 660 C CA . TRP A 1 85 ? 6.418 6.812 -28.820 1.00 95.81 85 TRP A CA 1
ATOM 661 C C . TRP A 1 85 ? 4.952 6.429 -28.996 1.00 95.81 85 TRP A C 1
ATOM 663 O O . TRP A 1 85 ? 4.073 7.239 -28.731 1.00 95.81 85 TRP A O 1
ATOM 673 N N . GLU A 1 86 ? 4.698 5.199 -29.422 1.00 95.44 86 GLU A N 1
ATOM 674 C CA . GLU A 1 86 ? 3.377 4.603 -29.589 1.00 95.44 86 GLU A CA 1
ATOM 675 C C . GLU A 1 86 ? 2.588 4.499 -28.275 1.00 95.44 86 GLU A C 1
ATOM 677 O O . GLU A 1 86 ? 1.362 4.566 -28.305 1.00 95.44 86 GLU A O 1
ATOM 682 N N . ASP A 1 87 ? 3.285 4.422 -27.137 1.00 96.50 87 ASP A N 1
ATOM 683 C CA . ASP A 1 87 ? 2.690 4.380 -25.795 1.00 96.50 87 ASP A CA 1
ATOM 684 C C . ASP A 1 87 ? 2.420 5.787 -25.223 1.00 96.50 87 ASP A C 1
ATOM 686 O O . ASP A 1 87 ? 1.866 5.930 -24.130 1.00 96.50 87 ASP A O 1
ATOM 690 N N . VAL A 1 88 ? 2.781 6.849 -25.956 1.00 96.19 88 VAL A N 1
ATOM 691 C CA . VAL A 1 88 ? 2.558 8.242 -25.552 1.00 96.19 88 VAL A CA 1
ATOM 692 C C . VAL A 1 88 ? 1.494 8.877 -26.441 1.00 96.19 88 VAL A C 1
ATOM 694 O O . VAL A 1 88 ? 1.683 9.087 -27.638 1.00 96.19 88 VAL A O 1
ATOM 697 N N . LEU A 1 89 ? 0.368 9.255 -25.835 1.00 94.69 89 LEU A N 1
ATOM 698 C CA . LEU A 1 89 ? -0.662 10.022 -26.528 1.00 94.69 89 LEU A CA 1
ATOM 699 C C . LEU A 1 89 ? -0.220 11.483 -26.683 1.00 94.69 89 LEU A C 1
ATOM 701 O O . LEU A 1 89 ? -0.300 12.275 -25.745 1.00 94.69 89 LEU A O 1
A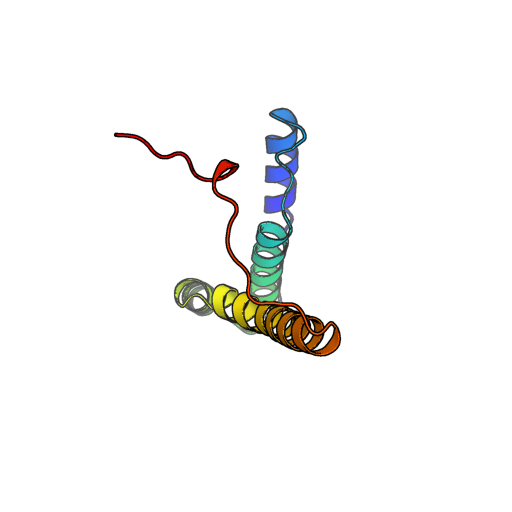TOM 705 N N . TYR A 1 90 ? 0.203 11.851 -27.890 1.00 92.12 90 TYR A N 1
ATOM 706 C CA . TYR A 1 90 ? 0.492 13.238 -28.250 1.00 92.12 90 TYR A CA 1
ATOM 707 C C . TYR A 1 90 ? -0.782 13.928 -28.756 1.00 92.12 90 TYR A C 1
ATOM 709 O O . TYR A 1 90 ? -1.202 13.725 -29.896 1.00 92.12 90 TYR A O 1
ATOM 717 N N . THR A 1 91 ? -1.410 14.746 -27.910 1.00 90.19 91 THR A N 1
ATOM 718 C CA . THR A 1 91 ? -2.523 15.622 -28.309 1.00 90.19 91 THR A CA 1
ATOM 719 C C . THR A 1 91 ? -1.994 16.988 -28.756 1.00 90.19 91 THR A C 1
ATOM 721 O O . THR A 1 91 ? -0.941 17.422 -28.289 1.00 90.19 91 THR A O 1
ATOM 724 N N . LYS A 1 92 ? -2.707 17.652 -29.674 1.00 67.25 92 LYS A N 1
ATOM 725 C CA . LYS A 1 92 ? -2.403 19.034 -30.082 1.00 67.25 92 LYS A CA 1
ATOM 726 C C . LYS A 1 92 ? -2.761 20.041 -28.998 1.00 67.25 92 LYS A C 1
ATOM 728 O O . LYS A 1 92 ? -3.738 19.769 -28.267 1.00 67.25 92 LYS A O 1
#

Organism: NCBI:txid34289

Sequence (92 aa):
MEYAVQVETYTLSKANNLVLNVDGAIGSLFLDLLAGSGMFSKQEIDEIVEIGYLNGLFVLARSIGLIGHTFDQKRLKQPLYRHPWEDVLYTK

pLDDT: mean 95.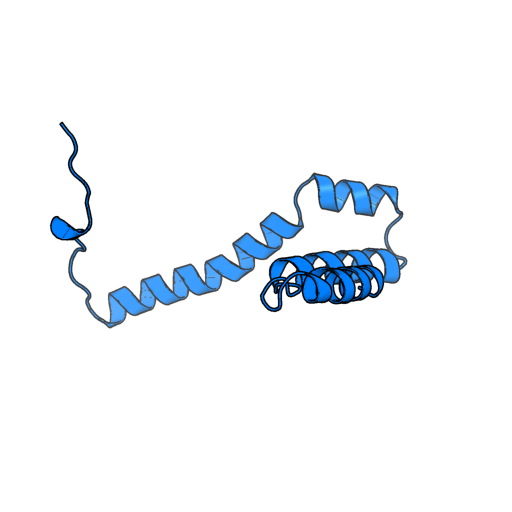67, std 3.6, range [67.25, 98.56]